Protein AF-F5X3Z0-F1 (afdb_monomer_lite)

Foldseek 3Di:
DPDQLLVLLVVCVVVPDDLCNLCVQLVHDSVVSVCSNVVVDPDDPSSSVSSVVVSVVVVVVVVVVLVVVVPPDPDDDPNPDPLCVVCVVVVHDSVVSVVVVVVVVVD

Radius of gyration: 17.45 Å; chains: 1; bounding box: 39×36×42 Å

InterPro domains:
  IPR001387 Cro/C1-type, helix-turn-helix domain [PF01381] (14-55)
  IPR001387 Cro/C1-type, helix-turn-helix domain [cd00093] (14-55)
  IPR009057 Homedomain-like superfamily [SSF46689] (13-65)
  IPR010982 Lambda repressor-like, DNA-binding domain superfamily [G3DSA:1.10.260.40] (13-72)

pLDDT: mean 71.81, std 17.53, range [37.84, 92.25]

Secondary structure (DSSP, 8-state):
----HHHHHHHHHHTT--HHHHHHHHT--HHHHHHHHHTSS---HHHHHHHHHHHHHHHHHHHHHHHHTTSS-TT-------HHHHHHHTTS-HHHHHHHHHHHTT-

Structure (mmCIF, N/CA/C/O backbone):
data_AF-F5X3Z0-F1
#
_entry.id   AF-F5X3Z0-F1
#
loop_
_atom_site.group_PDB
_atom_site.id
_atom_site.type_symbol
_atom_site.label_atom_id
_atom_site.label_alt_id
_atom_site.label_comp_id
_atom_site.label_asym_id
_atom_site.label_entity_id
_atom_site.label_seq_id
_atom_site.pdbx_PDB_ins_code
_atom_site.Cartn_x
_atom_site.Cartn_y
_atom_site.Cartn_z
_atom_site.occupancy
_atom_site.B_iso_or_equiv
_atom_site.auth_seq_id
_atom_site.auth_comp_id
_atom_site.auth_asym_id
_atom_site.auth_atom_id
_atom_site.pdbx_PDB_model_num
ATOM 1 N N . MET A 1 1 ? 14.911 -7.601 6.672 1.00 39.78 1 MET A N 1
ATOM 2 C CA . MET A 1 1 ? 13.586 -8.206 6.385 1.00 39.78 1 MET A CA 1
ATOM 3 C C . MET A 1 1 ? 13.166 -7.895 4.949 1.00 39.78 1 MET A C 1
ATOM 5 O O . MET A 1 1 ? 13.032 -6.725 4.617 1.00 39.78 1 MET A O 1
ATOM 9 N N . ARG A 1 2 ? 12.954 -8.898 4.081 1.00 46.69 2 ARG A N 1
ATOM 10 C CA . ARG A 1 2 ? 12.304 -8.682 2.770 1.00 46.69 2 ARG A CA 1
ATOM 11 C C . ARG A 1 2 ? 10.798 -8.500 3.005 1.00 46.69 2 ARG A C 1
ATOM 13 O O . ARG A 1 2 ? 10.112 -9.473 3.297 1.00 46.69 2 ARG A O 1
ATOM 20 N N . ARG A 1 3 ? 10.286 -7.266 2.928 1.00 61.00 3 ARG A N 1
ATOM 21 C CA . ARG A 1 3 ? 8.837 -7.000 3.007 1.00 61.00 3 ARG A CA 1
ATOM 22 C C . ARG A 1 3 ? 8.154 -7.536 1.742 1.00 61.00 3 ARG A C 1
ATOM 24 O O . ARG A 1 3 ? 8.666 -7.364 0.637 1.00 61.00 3 ARG A O 1
ATOM 31 N N . ASN A 1 4 ? 7.032 -8.234 1.905 1.00 81.00 4 ASN A N 1
ATOM 32 C CA . ASN A 1 4 ? 6.284 -8.810 0.787 1.00 81.00 4 ASN A CA 1
ATOM 33 C C . ASN A 1 4 ? 5.448 -7.706 0.111 1.00 81.00 4 ASN A C 1
ATOM 35 O O . ASN A 1 4 ? 4.624 -7.081 0.773 1.00 81.00 4 ASN A O 1
ATOM 39 N N . HIS A 1 5 ? 5.673 -7.450 -1.180 1.00 81.88 5 HIS A N 1
ATOM 40 C CA . HIS A 1 5 ? 5.054 -6.347 -1.931 1.00 81.88 5 HIS A CA 1
ATOM 41 C C . HIS A 1 5 ? 3.523 -6.419 -1.923 1.00 81.88 5 HIS A C 1
ATOM 43 O O . HIS A 1 5 ? 2.868 -5.396 -1.753 1.00 81.88 5 HIS A O 1
ATOM 49 N N . SER A 1 6 ? 2.947 -7.620 -2.013 1.00 83.44 6 SER A N 1
ATOM 50 C CA . SER A 1 6 ? 1.495 -7.807 -1.935 1.00 83.44 6 SER A CA 1
ATOM 51 C C . SER A 1 6 ? 0.935 -7.411 -0.567 1.00 83.44 6 SER A C 1
ATOM 53 O O . SER A 1 6 ? -0.148 -6.836 -0.489 1.00 83.44 6 SER A O 1
ATOM 55 N N . LYS A 1 7 ? 1.695 -7.645 0.512 1.00 85.44 7 LYS A N 1
ATOM 56 C CA . LYS A 1 7 ? 1.325 -7.236 1.872 1.00 85.44 7 LYS A CA 1
ATOM 57 C C . LYS A 1 7 ? 1.375 -5.716 2.039 1.00 85.44 7 LYS A C 1
ATOM 59 O O . LYS A 1 7 ? 0.476 -5.177 2.668 1.00 85.44 7 LYS A O 1
ATOM 64 N N . LEU A 1 8 ? 2.372 -5.042 1.459 1.00 86.56 8 LEU A N 1
ATOM 65 C CA . LEU A 1 8 ? 2.463 -3.573 1.479 1.00 86.56 8 LEU A CA 1
ATOM 66 C C . LEU A 1 8 ? 1.284 -2.931 0.746 1.00 86.56 8 LEU A C 1
ATOM 68 O O . LEU A 1 8 ? 0.634 -2.042 1.282 1.00 86.56 8 LEU A O 1
ATOM 72 N N . LEU A 1 9 ? 0.968 -3.437 -0.449 1.00 87.25 9 LEU A N 1
ATOM 73 C CA . LEU A 1 9 ? -0.182 -2.975 -1.227 1.00 87.25 9 LEU A CA 1
ATOM 74 C C . LEU A 1 9 ? -1.499 -3.221 -0.486 1.00 87.25 9 LEU A C 1
ATOM 76 O O . LEU A 1 9 ? -2.369 -2.358 -0.471 1.00 87.25 9 LEU A O 1
ATOM 80 N N . LEU A 1 10 ? -1.644 -4.385 0.155 1.00 86.19 10 LEU A N 1
ATOM 81 C CA . LEU A 1 10 ? -2.826 -4.689 0.954 1.00 86.19 10 LEU A CA 1
ATOM 82 C C . LEU A 1 10 ? -2.978 -3.727 2.137 1.00 86.19 10 LEU A C 1
ATOM 84 O O . LEU A 1 10 ? -4.089 -3.277 2.396 1.00 86.19 10 LEU A O 1
ATOM 88 N N . ASP A 1 11 ? -1.889 -3.422 2.838 1.00 86.44 11 ASP A N 1
ATOM 89 C CA . ASP A 1 11 ? -1.906 -2.519 3.988 1.00 86.44 11 ASP A CA 1
ATOM 90 C C . ASP A 1 11 ? -2.286 -1.089 3.575 1.00 86.44 11 ASP A C 1
ATOM 92 O O . ASP A 1 11 ? -3.240 -0.542 4.117 1.00 86.44 11 ASP A O 1
ATOM 96 N N . LEU A 1 12 ? -1.674 -0.549 2.511 1.00 83.75 12 LEU A N 1
ATOM 97 C CA . LEU A 1 12 ? -2.051 0.753 1.936 1.00 83.75 12 LEU A CA 1
ATOM 98 C C . LEU A 1 12 ? -3.541 0.811 1.570 1.00 83.75 12 LEU A C 1
ATOM 100 O O . LEU A 1 12 ? -4.234 1.762 1.922 1.00 83.75 12 LEU A O 1
ATOM 104 N N . THR A 1 13 ? -4.067 -0.239 0.925 1.00 82.25 13 THR A N 1
ATOM 105 C CA . THR A 1 13 ? -5.497 -0.278 0.572 1.00 82.25 13 THR A CA 1
ATOM 106 C C . THR A 1 13 ? -6.429 -0.385 1.775 1.00 82.25 13 THR A C 1
ATOM 108 O O . THR A 1 13 ? -7.566 0.073 1.705 1.00 82.25 13 THR A O 1
ATOM 111 N N . ARG A 1 14 ? -5.974 -0.976 2.885 1.00 82.00 14 ARG A N 1
ATOM 112 C CA . ARG A 1 14 ? -6.749 -1.040 4.133 1.00 82.00 14 ARG A CA 1
ATOM 113 C C . ARG A 1 14 ? -6.803 0.305 4.849 1.00 82.00 14 ARG A C 1
ATOM 115 O O . ARG A 1 14 ? -7.799 0.567 5.508 1.00 82.00 14 ARG A O 1
ATOM 122 N N . ASN A 1 15 ? -5.798 1.155 4.654 1.00 78.19 15 ASN A N 1
ATOM 123 C CA . ASN A 1 15 ? -5.760 2.520 5.182 1.00 78.19 15 ASN A CA 1
ATOM 124 C C . ASN A 1 15 ? -6.444 3.542 4.252 1.00 78.19 15 ASN A C 1
ATOM 126 O O . ASN A 1 15 ? -6.214 4.740 4.359 1.00 78.19 15 ASN A O 1
ATOM 130 N N . GLY A 1 16 ? -7.288 3.077 3.323 1.00 78.69 16 GLY A N 1
ATOM 131 C CA . GLY A 1 16 ? -8.132 3.941 2.494 1.00 78.69 16 GLY A CA 1
ATOM 132 C C . GLY A 1 16 ? -7.514 4.392 1.171 1.00 78.69 16 GLY A C 1
ATOM 133 O O . GLY A 1 16 ? -8.180 5.083 0.405 1.00 78.69 16 GLY A O 1
ATOM 134 N N . MET A 1 17 ? -6.286 3.977 0.846 1.00 81.62 17 MET A N 1
ATOM 135 C CA . MET A 1 17 ? -5.669 4.337 -0.429 1.00 81.62 17 MET A CA 1
ATOM 136 C C . MET A 1 17 ? -6.156 3.450 -1.578 1.00 81.62 17 MET A C 1
ATOM 138 O O . MET A 1 17 ? -6.117 2.220 -1.512 1.00 81.62 17 MET A O 1
ATOM 142 N N . SER A 1 18 ? -6.568 4.057 -2.688 1.00 86.19 18 SER A N 1
ATOM 143 C CA . SER A 1 18 ? -6.943 3.294 -3.877 1.00 86.19 18 SER A CA 1
ATOM 144 C C . SER A 1 18 ? -5.711 2.756 -4.613 1.00 86.19 18 SER A C 1
ATOM 146 O O . SER A 1 18 ? -4.642 3.363 -4.636 1.00 86.19 18 SER A O 1
ATOM 148 N N . MET A 1 19 ? -5.871 1.625 -5.303 1.00 82.62 19 MET A N 1
ATOM 149 C CA . MET A 1 19 ? -4.807 1.074 -6.154 1.00 82.62 19 MET A CA 1
ATOM 150 C C . MET A 1 19 ? -4.400 2.030 -7.290 1.00 82.62 19 MET A C 1
ATOM 152 O O . MET A 1 19 ? -3.260 1.962 -7.738 1.00 82.62 19 MET A O 1
ATOM 156 N N . TYR A 1 20 ? -5.300 2.918 -7.732 1.00 85.94 20 TYR A N 1
ATOM 157 C CA . TYR A 1 20 ? -4.998 3.957 -8.722 1.00 85.94 20 TYR A CA 1
ATOM 158 C C . TYR A 1 20 ? -4.042 5.011 -8.160 1.00 85.94 20 TYR A C 1
ATOM 160 O O . TYR A 1 20 ? -3.024 5.279 -8.787 1.00 85.94 20 TYR A O 1
ATOM 168 N N . GLN A 1 21 ? -4.308 5.518 -6.954 1.00 85.25 21 GLN A N 1
ATOM 169 C CA . GLN A 1 21 ? -3.426 6.479 -6.278 1.00 85.25 21 GLN A CA 1
ATOM 170 C C . GLN A 1 21 ? -2.037 5.887 -6.022 1.00 85.25 21 GLN A C 1
ATOM 172 O O . GLN A 1 21 ? -1.029 6.537 -6.275 1.00 85.25 21 GLN A O 1
ATOM 177 N N . ILE A 1 22 ? -1.968 4.620 -5.590 1.00 86.75 22 ILE A N 1
ATOM 178 C CA . ILE A 1 22 ? -0.681 3.928 -5.417 1.00 86.75 22 ILE A CA 1
ATOM 179 C C . ILE A 1 22 ? 0.075 3.867 -6.751 1.00 86.75 22 ILE A C 1
ATOM 181 O O . ILE A 1 22 ? 1.280 4.106 -6.787 1.00 86.75 22 ILE A O 1
ATOM 185 N N . ALA A 1 23 ? -0.621 3.522 -7.838 1.00 89.88 23 ALA A N 1
ATOM 186 C CA . ALA A 1 23 ? -0.031 3.379 -9.164 1.00 89.88 23 ALA A CA 1
ATOM 187 C C . ALA A 1 23 ? 0.512 4.714 -9.695 1.00 89.88 23 ALA A C 1
ATOM 189 O O . ALA A 1 23 ? 1.654 4.766 -10.150 1.00 89.88 23 ALA A O 1
ATOM 190 N N . GLU A 1 24 ? -0.277 5.782 -9.572 1.00 88.81 24 GLU A N 1
ATOM 191 C CA . GLU A 1 24 ? 0.096 7.149 -9.935 1.00 88.81 24 GLU A CA 1
ATOM 192 C C . GLU A 1 24 ? 1.342 7.603 -9.168 1.00 88.81 24 GLU A C 1
ATOM 194 O O . GLU A 1 24 ? 2.335 7.994 -9.781 1.00 88.81 24 GLU A O 1
ATOM 199 N N . GLN A 1 25 ? 1.348 7.421 -7.846 1.00 88.19 25 GLN A N 1
ATOM 200 C CA . GLN A 1 25 ? 2.436 7.881 -6.989 1.00 88.19 25 GLN A CA 1
ATOM 201 C C . GLN A 1 25 ? 3.773 7.186 -7.271 1.00 88.19 25 GLN A C 1
ATOM 203 O O . GLN A 1 25 ? 4.834 7.806 -7.222 1.00 88.19 25 GLN A O 1
ATOM 208 N N . ILE A 1 26 ? 3.753 5.888 -7.591 1.00 88.69 26 ILE A N 1
ATOM 209 C CA . ILE A 1 26 ? 4.983 5.159 -7.940 1.00 88.69 26 ILE A CA 1
ATOM 210 C C . ILE A 1 26 ? 5.294 5.193 -9.450 1.00 88.69 26 ILE A C 1
ATOM 212 O O . ILE A 1 26 ? 6.331 4.672 -9.883 1.00 88.69 26 ILE A O 1
ATOM 216 N N . GLY A 1 27 ? 4.426 5.810 -10.256 1.00 91.38 27 GLY A N 1
ATOM 217 C CA . GLY A 1 27 ? 4.581 5.960 -11.702 1.00 91.38 27 GLY A CA 1
ATOM 218 C C . GLY A 1 27 ? 4.489 4.639 -12.466 1.00 91.38 27 GLY A C 1
ATOM 219 O O . GLY A 1 27 ? 5.347 4.347 -13.301 1.00 91.38 27 GLY A O 1
ATOM 220 N N . VAL A 1 28 ? 3.491 3.809 -12.156 1.00 90.75 28 VAL A N 1
ATOM 221 C CA . VAL A 1 28 ? 3.176 2.579 -12.900 1.00 90.75 28 VAL A CA 1
ATOM 222 C C . VAL A 1 28 ? 1.707 2.554 -13.307 1.00 90.75 28 VAL A C 1
ATOM 224 O O . VAL A 1 28 ? 0.880 3.273 -12.762 1.00 90.75 28 VAL A O 1
ATOM 227 N N . HIS A 1 29 ? 1.355 1.688 -14.254 1.00 92.25 29 HIS A N 1
ATOM 228 C CA . HIS A 1 29 ? -0.042 1.497 -14.630 1.00 92.25 29 HIS A CA 1
ATOM 229 C C . HIS A 1 29 ? -0.825 0.738 -13.541 1.00 92.25 29 HIS A C 1
ATOM 231 O O . HIS A 1 29 ? -0.285 -0.160 -12.891 1.00 92.25 29 HIS A O 1
ATOM 237 N N . PHE A 1 30 ? -2.117 1.038 -13.375 1.00 88.44 30 PHE A N 1
ATOM 238 C CA . PHE A 1 30 ? -2.994 0.389 -12.387 1.00 88.44 30 PHE A CA 1
ATOM 239 C C . PHE A 1 30 ? -2.974 -1.145 -12.474 1.00 88.44 30 PHE A C 1
ATOM 241 O O . PHE A 1 30 ? -2.920 -1.834 -11.453 1.00 88.44 30 PHE A O 1
ATOM 248 N N . THR A 1 31 ? -2.970 -1.692 -13.693 1.00 90.25 31 THR A N 1
ATOM 249 C CA . THR A 1 31 ? -2.936 -3.149 -13.912 1.00 90.25 31 THR A CA 1
ATOM 250 C C . THR A 1 31 ? -1.686 -3.785 -13.306 1.00 90.25 31 THR A C 1
ATOM 252 O O . THR A 1 31 ? -1.759 -4.876 -12.754 1.00 90.25 31 THR A O 1
ATOM 255 N N . THR A 1 32 ? -0.556 -3.078 -13.307 1.00 89.94 32 THR A N 1
ATOM 256 C CA . THR A 1 32 ? 0.686 -3.535 -12.681 1.00 89.94 32 THR A CA 1
ATOM 257 C C . THR A 1 32 ? 0.520 -3.715 -11.169 1.00 89.94 32 THR A C 1
ATOM 259 O O . THR A 1 32 ? 0.931 -4.736 -10.618 1.00 89.94 32 THR A O 1
ATOM 262 N N . ILE A 1 33 ? -0.139 -2.766 -10.493 1.00 89.88 33 ILE A N 1
ATOM 263 C CA . ILE A 1 33 ? -0.459 -2.867 -9.059 1.00 89.88 33 ILE A CA 1
ATOM 264 C C . ILE A 1 33 ? -1.429 -4.019 -8.787 1.00 89.88 33 ILE A C 1
ATOM 266 O O . ILE A 1 33 ? -1.236 -4.780 -7.834 1.00 89.88 33 IL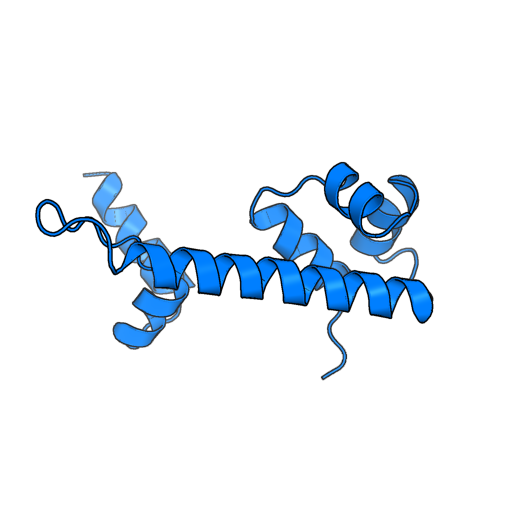E A O 1
ATOM 270 N N . TYR A 1 34 ? -2.453 -4.164 -9.629 1.00 87.81 34 TYR A N 1
ATOM 271 C CA . TYR A 1 34 ? -3.446 -5.230 -9.521 1.00 87.81 34 TYR A CA 1
ATOM 272 C C . TYR A 1 34 ? -2.795 -6.624 -9.567 1.00 87.81 34 TYR A C 1
ATOM 274 O O . TYR A 1 34 ? -3.022 -7.453 -8.680 1.00 87.81 34 TYR A O 1
ATOM 282 N N . GLU A 1 35 ? -1.913 -6.854 -10.540 1.00 88.12 35 GLU A N 1
ATOM 283 C CA . GLU A 1 35 ? -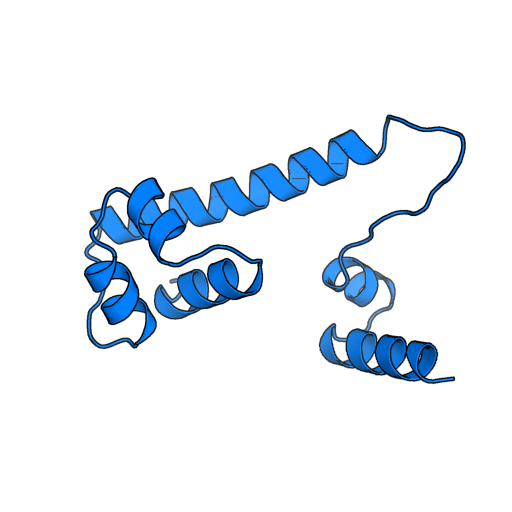1.193 -8.119 -10.718 1.00 88.12 35 GLU A CA 1
ATOM 284 C C . GLU A 1 35 ? -0.225 -8.423 -9.562 1.00 88.12 35 GLU A C 1
ATOM 286 O O . GLU A 1 35 ? -0.141 -9.563 -9.089 1.00 88.12 35 GLU A O 1
ATOM 291 N N . TRP A 1 36 ? 0.476 -7.404 -9.052 1.00 90.44 36 TRP A N 1
ATOM 292 C CA . TRP A 1 36 ? 1.365 -7.545 -7.892 1.00 90.44 36 TRP A CA 1
ATOM 293 C C . TRP A 1 36 ? 0.611 -7.865 -6.606 1.00 90.44 36 TRP A C 1
ATOM 295 O O . TRP A 1 36 ? 1.068 -8.679 -5.803 1.00 90.44 36 TRP A O 1
ATOM 305 N N . ARG A 1 37 ? -0.562 -7.260 -6.397 1.00 85.38 37 ARG A N 1
ATOM 306 C CA . ARG A 1 37 ? -1.391 -7.524 -5.215 1.00 85.38 37 ARG A CA 1
ATOM 307 C C . ARG A 1 37 ? -1.886 -8.969 -5.186 1.00 85.38 37 ARG A C 1
ATOM 309 O O . ARG A 1 37 ? -1.908 -9.577 -4.118 1.00 85.38 37 ARG A O 1
ATOM 316 N N . ARG A 1 38 ? -2.251 -9.521 -6.346 1.00 83.81 38 ARG A N 1
ATOM 317 C CA . ARG A 1 38 ? -2.681 -10.922 -6.493 1.00 83.81 38 ARG A CA 1
ATOM 318 C C . ARG A 1 38 ? -1.525 -11.925 -6.456 1.00 83.81 38 ARG A C 1
ATOM 320 O O . ARG A 1 38 ? -1.768 -13.118 -6.319 1.00 83.81 38 ARG A O 1
ATOM 327 N N . GLY A 1 39 ? -0.283 -11.450 -6.554 1.00 83.94 39 GLY A N 1
ATOM 328 C CA . GLY A 1 39 ? 0.916 -12.287 -6.541 1.00 83.94 39 GLY A CA 1
ATOM 329 C C . GLY A 1 39 ? 1.205 -12.992 -7.869 1.00 83.94 39 GLY A C 1
ATOM 330 O O . GLY A 1 39 ? 2.077 -13.856 -7.906 1.00 83.94 39 GLY A O 1
ATOM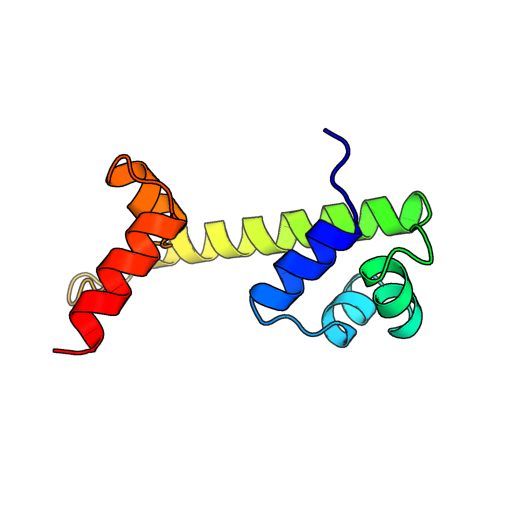 331 N N . HIS A 1 40 ? 0.509 -12.624 -8.948 1.00 84.75 40 HIS A N 1
ATOM 332 C CA . HIS A 1 40 ? 0.759 -13.151 -10.293 1.00 84.75 40 HIS A CA 1
ATOM 333 C C . HIS A 1 40 ? 2.097 -12.659 -10.852 1.00 84.75 40 HIS A C 1
ATOM 335 O O . HIS A 1 40 ? 2.799 -13.399 -11.535 1.00 84.75 40 HIS A O 1
ATOM 341 N N . HIS A 1 41 ? 2.477 -11.430 -10.502 1.00 86.44 41 HIS A N 1
ATOM 342 C CA . HIS A 1 41 ? 3.719 -10.805 -10.934 1.00 86.44 41 HIS A CA 1
ATOM 343 C C . HIS A 1 41 ? 4.475 -10.222 -9.742 1.00 86.44 41 HIS A C 1
ATOM 345 O O . HIS A 1 41 ? 3.881 -9.845 -8.733 1.00 86.44 41 HIS A O 1
ATOM 351 N N . LYS A 1 42 ? 5.801 -10.121 -9.866 1.00 86.69 42 LYS A N 1
ATOM 352 C CA . LYS A 1 42 ? 6.659 -9.482 -8.863 1.00 86.69 42 LYS A CA 1
ATOM 353 C C . LYS A 1 42 ? 7.171 -8.146 -9.402 1.00 86.69 42 LYS A C 1
ATOM 355 O O . LYS A 1 42 ? 7.549 -8.086 -10.573 1.00 86.69 42 LYS A O 1
ATOM 360 N N . PRO A 1 43 ? 7.243 -7.091 -8.573 1.00 88.69 43 PRO A N 1
ATOM 361 C CA . PRO A 1 43 ? 7.903 -5.861 -8.973 1.00 88.69 43 PRO A CA 1
ATOM 362 C C . PRO A 1 43 ? 9.387 -6.119 -9.233 1.00 88.69 43 PRO A C 1
ATOM 364 O O . PRO A 1 43 ? 10.045 -6.857 -8.489 1.00 88.69 43 PRO A O 1
ATOM 367 N N . ASN A 1 44 ? 9.916 -5.475 -10.272 1.00 89.62 44 ASN A N 1
ATOM 368 C CA . ASN A 1 44 ? 11.356 -5.395 -10.484 1.00 89.62 44 ASN A CA 1
ATOM 369 C C . ASN A 1 44 ? 12.018 -4.577 -9.357 1.00 89.62 44 ASN A C 1
ATOM 371 O O . ASN A 1 44 ? 11.350 -3.995 -8.497 1.00 89.62 44 ASN A O 1
ATOM 375 N N . GLU A 1 45 ? 13.346 -4.543 -9.339 1.00 88.50 45 GLU A N 1
ATOM 376 C CA . GLU A 1 45 ? 14.094 -3.880 -8.272 1.00 88.50 45 GLU A CA 1
ATOM 377 C C . GLU A 1 45 ? 13.768 -2.388 -8.133 1.00 88.50 45 GLU A C 1
ATOM 379 O O . GLU A 1 45 ? 13.518 -1.925 -7.019 1.00 88.50 45 GLU A O 1
ATOM 384 N N . GLN A 1 46 ? 13.680 -1.667 -9.251 1.00 89.50 46 GLN A N 1
ATOM 385 C CA . GLN A 1 46 ? 13.366 -0.241 -9.265 1.00 89.50 46 GLN A CA 1
ATOM 386 C C . GLN A 1 46 ? 11.972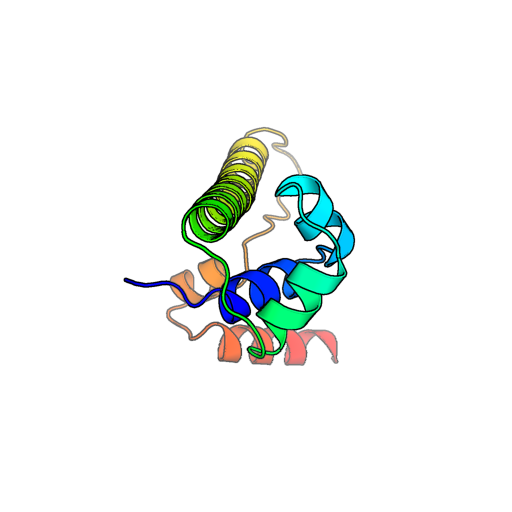 0.036 -8.687 1.00 89.50 46 GLN A C 1
ATOM 388 O O . GLN A 1 46 ? 11.815 0.871 -7.799 1.00 89.50 46 GLN A O 1
ATOM 393 N N . ASN A 1 47 ? 10.955 -0.700 -9.132 1.00 90.12 47 ASN A N 1
ATOM 394 C CA . ASN A 1 47 ? 9.586 -0.517 -8.657 1.00 90.12 47 ASN A CA 1
ATOM 395 C C . ASN A 1 47 ? 9.410 -0.974 -7.210 1.00 90.12 47 ASN A C 1
ATOM 397 O O . ASN A 1 47 ? 8.643 -0.377 -6.459 1.00 90.12 47 ASN A O 1
ATOM 401 N N . ARG A 1 48 ? 10.155 -1.998 -6.783 1.00 88.06 48 ARG A N 1
ATOM 402 C CA . ARG A 1 48 ? 10.210 -2.405 -5.378 1.00 88.06 48 ARG A CA 1
ATOM 403 C C . ARG A 1 48 ? 10.800 -1.297 -4.507 1.00 88.06 48 ARG A C 1
ATOM 405 O O . ARG A 1 48 ? 10.288 -1.064 -3.416 1.00 88.06 48 ARG A O 1
ATOM 412 N N . ALA A 1 49 ? 11.856 -0.626 -4.968 1.00 86.62 49 ALA A N 1
ATOM 413 C CA . ALA A 1 49 ? 12.440 0.508 -4.259 1.00 86.62 49 ALA A CA 1
ATOM 414 C C . ALA A 1 49 ? 11.446 1.674 -4.159 1.00 86.62 49 ALA A C 1
ATOM 416 O O . ALA A 1 49 ? 11.234 2.177 -3.060 1.00 86.62 49 ALA A O 1
ATOM 417 N N . LYS A 1 50 ? 10.768 2.027 -5.261 1.00 90.19 50 LYS A N 1
ATOM 418 C CA . LYS A 1 50 ? 9.714 3.055 -5.268 1.00 90.19 50 LYS A CA 1
ATOM 419 C C . LYS A 1 50 ? 8.569 2.728 -4.309 1.00 90.19 50 LYS A C 1
ATOM 421 O O . LYS A 1 50 ? 8.205 3.571 -3.503 1.00 90.19 50 LYS A O 1
ATOM 426 N N . LEU A 1 51 ? 8.053 1.497 -4.340 1.00 87.75 51 LEU A N 1
ATOM 427 C CA . LEU A 1 51 ? 6.979 1.057 -3.445 1.00 87.75 51 LEU A CA 1
ATOM 428 C C . LEU A 1 51 ? 7.402 1.099 -1.971 1.00 87.75 51 LEU A C 1
ATOM 430 O O . LEU A 1 51 ? 6.631 1.535 -1.127 1.00 87.75 51 LEU A O 1
ATOM 434 N N . ASN A 1 52 ? 8.621 0.656 -1.652 1.00 86.69 52 ASN A N 1
ATOM 435 C CA . ASN A 1 52 ? 9.135 0.715 -0.282 1.00 86.69 52 ASN A CA 1
ATOM 436 C C . ASN A 1 52 ? 9.353 2.155 0.191 1.00 86.69 52 ASN A C 1
ATOM 438 O O . ASN A 1 52 ? 9.081 2.440 1.352 1.00 86.69 52 ASN A O 1
ATOM 442 N N . LYS A 1 53 ? 9.864 3.024 -0.689 1.00 87.00 53 LYS A N 1
ATOM 443 C 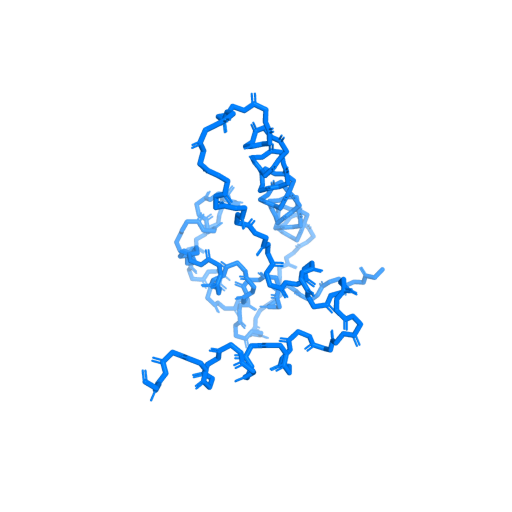CA . LYS A 1 53 ? 10.055 4.448 -0.412 1.00 87.00 53 LYS A CA 1
ATOM 444 C C . LYS A 1 53 ? 8.709 5.106 -0.125 1.00 87.00 53 LYS A C 1
ATOM 446 O O . LYS A 1 53 ? 8.531 5.625 0.964 1.00 87.00 53 LYS A O 1
ATOM 451 N N . PHE A 1 54 ? 7.749 4.946 -1.032 1.00 87.19 54 PHE A N 1
ATOM 452 C CA . PHE A 1 54 ? 6.407 5.488 -0.867 1.00 87.19 54 PHE A CA 1
ATOM 453 C C . PHE A 1 54 ? 5.719 4.981 0.404 1.00 87.19 54 PHE A C 1
ATOM 455 O O . PHE A 1 54 ? 5.155 5.758 1.159 1.00 87.19 54 PHE A O 1
ATOM 462 N N . TYR A 1 55 ? 5.792 3.676 0.674 1.00 85.69 55 TYR A N 1
ATOM 463 C CA . TYR A 1 55 ? 5.225 3.112 1.896 1.00 85.69 55 TYR A CA 1
ATOM 464 C C . TYR A 1 55 ? 5.860 3.723 3.150 1.00 85.69 55 TYR A C 1
ATOM 466 O O . TYR A 1 55 ? 5.167 3.955 4.129 1.00 85.69 55 TYR A O 1
ATOM 474 N N . LYS A 1 56 ? 7.176 3.959 3.137 1.00 83.00 56 LYS A N 1
ATOM 475 C CA . LYS A 1 56 ? 7.885 4.583 4.254 1.00 83.00 56 LYS A CA 1
ATOM 476 C C . LYS A 1 56 ? 7.424 6.034 4.447 1.00 83.00 56 LYS A C 1
ATOM 478 O O . LYS A 1 56 ? 7.021 6.366 5.551 1.00 83.00 56 LYS A O 1
ATOM 483 N N . GLU A 1 57 ? 7.407 6.822 3.375 1.00 82.31 57 GLU A N 1
ATOM 484 C CA . GLU A 1 57 ? 6.947 8.220 3.379 1.00 82.31 57 GLU A CA 1
ATOM 485 C C . GLU A 1 57 ? 5.502 8.334 3.870 1.00 82.31 57 GLU A C 1
ATOM 487 O O . GLU A 1 57 ? 5.230 9.111 4.771 1.00 82.31 57 GLU A O 1
ATOM 492 N N . TYR A 1 58 ? 4.600 7.476 3.380 1.00 80.88 58 TYR A N 1
ATOM 493 C CA . TYR A 1 58 ? 3.203 7.456 3.816 1.00 80.88 58 TYR A CA 1
ATOM 494 C C . TYR A 1 58 ? 3.065 7.299 5.335 1.00 80.88 58 TYR A C 1
ATOM 496 O O . TYR A 1 58 ? 2.232 7.957 5.938 1.00 80.88 58 TYR A O 1
ATOM 504 N N . TRP A 1 59 ? 3.870 6.446 5.973 1.00 72.94 59 TRP A N 1
ATOM 505 C CA . TRP A 1 59 ? 3.803 6.257 7.425 1.00 72.94 59 TRP A CA 1
ATOM 506 C C . TRP A 1 59 ? 4.574 7.320 8.216 1.00 72.94 59 TRP A C 1
ATOM 508 O O . TRP A 1 59 ? 4.111 7.695 9.287 1.00 72.94 59 TRP A O 1
ATOM 518 N N . GLU A 1 60 ? 5.692 7.832 7.694 1.00 71.81 60 GLU A N 1
ATOM 519 C CA . GLU A 1 60 ? 6.419 8.956 8.305 1.00 71.81 60 GLU A CA 1
ATOM 520 C C . GLU A 1 60 ? 5.557 10.231 8.304 1.00 71.81 60 GLU A C 1
ATOM 522 O O . GLU A 1 60 ? 5.452 10.899 9.327 1.00 71.81 60 GLU A O 1
ATOM 527 N N . GLU A 1 61 ? 4.830 10.508 7.217 1.00 61.50 61 GLU A N 1
ATOM 528 C CA . GLU A 1 61 ? 3.864 11.612 7.138 1.00 61.50 61 GLU A CA 1
ATOM 529 C C . GLU A 1 61 ? 2.716 11.442 8.151 1.00 61.50 61 GLU A C 1
ATOM 531 O O . GLU A 1 61 ? 2.306 12.410 8.790 1.00 61.50 61 GLU A O 1
ATOM 536 N N . GLN A 1 62 ? 2.212 10.217 8.359 1.00 59.28 62 GLN A N 1
ATOM 537 C CA . GLN A 1 62 ? 1.199 9.956 9.395 1.00 59.28 62 GLN A CA 1
ATOM 538 C C . GLN A 1 62 ? 1.751 10.132 10.823 1.00 59.28 62 GLN A C 1
ATOM 540 O O . GLN A 1 62 ? 1.027 10.606 11.699 1.00 59.28 62 GLN A O 1
ATOM 545 N N . GLU A 1 63 ? 3.016 9.785 11.080 1.00 54.47 63 GLU A N 1
ATOM 546 C CA . GLU A 1 63 ? 3.678 10.020 12.373 1.00 54.47 63 GLU A CA 1
ATOM 547 C C . GLU A 1 63 ? 3.945 11.516 12.626 1.00 54.47 63 GLU A C 1
ATOM 549 O O . GLU A 1 63 ? 3.698 12.005 13.732 1.00 54.47 63 GLU A O 1
ATOM 554 N N . GLU A 1 64 ? 4.369 12.276 11.613 1.00 47.88 64 GLU A N 1
ATOM 555 C CA . GLU A 1 64 ? 4.569 13.729 11.712 1.00 47.88 64 GLU A CA 1
ATOM 556 C C . GLU A 1 64 ? 3.244 14.481 11.932 1.00 47.88 64 GLU A C 1
ATOM 558 O O . GLU A 1 64 ? 3.170 15.360 12.797 1.00 47.88 64 GLU A O 1
ATOM 563 N N . MET A 1 65 ? 2.168 14.085 11.239 1.00 44.59 65 MET A N 1
ATOM 564 C CA . MET A 1 65 ? 0.820 14.631 11.453 1.00 44.59 65 MET A CA 1
ATOM 565 C C . MET A 1 65 ? 0.282 14.313 12.859 1.00 44.59 65 MET A C 1
ATOM 567 O O . MET A 1 65 ? -0.304 15.185 13.503 1.00 44.59 65 MET A O 1
ATOM 571 N N . ASN A 1 66 ? 0.539 13.109 13.383 1.00 45.91 66 ASN A N 1
ATOM 572 C CA . ASN A 1 66 ? 0.158 12.729 14.751 1.00 45.91 66 ASN A CA 1
ATOM 573 C C . ASN A 1 66 ? 1.000 13.419 15.840 1.00 45.91 66 ASN A C 1
ATOM 575 O O . ASN A 1 66 ? 0.561 13.504 16.989 1.00 45.91 66 ASN A O 1
ATOM 579 N N . THR A 1 67 ? 2.187 13.928 15.498 1.00 42.00 67 THR A N 1
ATOM 580 C CA . THR A 1 67 ? 3.064 14.657 16.428 1.00 42.00 67 THR A CA 1
ATOM 581 C C . THR A 1 67 ? 2.720 16.150 16.476 1.00 42.00 67 THR A C 1
ATOM 583 O O . THR A 1 67 ? 2.723 16.746 17.551 1.00 42.00 67 THR A O 1
ATOM 586 N N . GLN A 1 68 ? 2.342 16.765 15.348 1.00 38.03 68 GLN A N 1
ATOM 587 C CA . GLN A 1 68 ? 1.885 18.165 15.317 1.00 38.03 68 GLN A CA 1
ATOM 588 C C . GLN A 1 68 ? 0.462 18.354 15.872 1.00 38.03 68 GLN A C 1
ATOM 590 O O . GLN A 1 68 ? 0.148 19.415 16.411 1.00 38.03 68 GLN A O 1
ATOM 595 N N . ALA A 1 69 ? -0.381 17.318 15.828 1.00 40.97 69 ALA A N 1
ATOM 596 C CA . ALA A 1 69 ? -1.699 17.331 16.465 1.00 40.97 69 ALA A CA 1
ATOM 597 C C . ALA A 1 69 ? -1.648 17.374 18.010 1.00 40.97 69 ALA A C 1
ATOM 599 O O . ALA A 1 69 ? -2.677 17.586 18.646 1.00 40.97 69 ALA A O 1
ATOM 600 N N . GLN A 1 70 ? -0.474 17.196 18.633 1.00 43.75 70 GLN A N 1
ATOM 601 C CA . GLN A 1 70 ? -0.314 17.260 20.093 1.00 43.75 70 GLN A CA 1
ATOM 602 C C . GLN A 1 70 ? -0.060 18.679 20.633 1.00 43.75 70 GLN A C 1
ATOM 604 O O . GLN A 1 70 ? -0.163 18.878 21.839 1.00 43.75 70 GLN A O 1
ATOM 609 N N . THR A 1 71 ? 0.245 19.676 19.792 1.00 40.53 71 THR A N 1
ATOM 610 C CA . THR A 1 71 ? 0.604 21.036 20.259 1.00 40.53 71 THR A CA 1
ATOM 611 C C . THR A 1 71 ? -0.379 22.135 19.867 1.00 40.53 71 THR A C 1
ATOM 613 O O . THR A 1 71 ? -0.147 23.302 20.170 1.00 40.53 71 THR A O 1
ATOM 616 N N . THR A 1 72 ? -1.517 21.797 19.263 1.00 37.84 72 THR A N 1
ATOM 617 C CA . THR A 1 72 ? -2.614 22.752 19.068 1.00 37.84 72 THR A CA 1
ATOM 618 C C . THR A 1 72 ? -3.921 22.129 19.520 1.00 37.84 72 THR A C 1
ATOM 620 O O . THR A 1 72 ? -4.551 21.390 18.776 1.00 37.84 72 THR A O 1
ATOM 623 N N . ASN A 1 73 ? -4.284 22.405 20.776 1.00 43.94 73 ASN A N 1
ATOM 624 C CA . ASN A 1 73 ? -5.627 22.771 21.248 1.00 43.94 73 ASN A CA 1
ATOM 625 C C . ASN A 1 73 ? -5.784 22.349 22.713 1.00 43.94 73 ASN A C 1
ATOM 627 O O . ASN A 1 73 ? -6.214 21.244 23.032 1.00 43.94 73 ASN A O 1
ATOM 631 N N . GLU A 1 74 ? -5.458 23.278 23.609 1.00 49.59 74 GLU A N 1
ATOM 632 C CA . GLU A 1 74 ? -5.501 23.131 25.066 1.00 49.59 74 GLU A CA 1
ATOM 633 C C . GLU A 1 74 ? -6.916 22.960 25.660 1.00 49.59 74 GLU A C 1
ATOM 635 O O . GLU A 1 74 ? -7.042 23.012 26.875 1.00 49.59 74 GLU A O 1
ATOM 640 N N . ASN A 1 75 ? -7.986 22.741 24.879 1.00 51.56 75 ASN A N 1
ATOM 641 C CA . ASN A 1 75 ? -9.355 22.826 25.420 1.00 51.56 75 ASN A CA 1
ATOM 642 C C . ASN A 1 75 ? -10.356 21.717 25.058 1.00 51.56 75 ASN A C 1
ATOM 644 O O . ASN A 1 75 ? -11.491 21.821 25.498 1.00 51.56 75 ASN A O 1
ATOM 648 N N . GLU A 1 76 ? -9.993 20.637 24.360 1.00 46.16 76 GLU A N 1
ATOM 649 C CA . GLU A 1 76 ? -10.874 19.453 24.240 1.00 46.16 76 GLU A CA 1
ATOM 650 C C . GLU A 1 76 ? -10.072 18.251 23.707 1.00 46.16 76 GLU A C 1
ATOM 652 O O . GLU A 1 76 ? -9.910 18.044 22.506 1.00 46.16 76 GLU A O 1
ATOM 657 N N . THR A 1 77 ? -9.482 17.468 24.611 1.00 38.28 77 THR A N 1
ATOM 658 C CA . THR A 1 77 ? -8.548 16.385 24.272 1.00 38.28 77 THR A CA 1
ATOM 659 C C . THR A 1 77 ? -9.270 15.087 23.905 1.00 38.28 77 THR A C 1
ATOM 661 O O . THR A 1 77 ? -9.265 14.112 24.655 1.00 38.28 77 THR A O 1
ATOM 664 N N . VAL A 1 78 ? -9.840 15.017 22.700 1.00 40.12 78 VAL A N 1
ATOM 665 C CA . VAL A 1 78 ? -10.096 13.714 22.061 1.00 40.12 78 VAL A CA 1
ATOM 666 C C . VAL A 1 78 ? -8.802 13.272 21.381 1.00 40.12 78 VAL A C 1
ATOM 668 O O . VAL A 1 78 ? -8.566 13.538 20.205 1.00 40.12 78 VAL A O 1
ATOM 671 N N . VAL A 1 79 ? -7.920 12.635 22.154 1.00 41.06 79 VAL A N 1
ATOM 672 C CA . VAL A 1 79 ? -6.664 12.077 21.640 1.00 41.06 79 VAL A CA 1
ATOM 673 C C . VAL A 1 79 ? -7.005 10.926 20.695 1.00 41.06 79 VAL A C 1
ATOM 675 O O . VAL A 1 79 ? -7.436 9.858 21.133 1.00 41.06 79 VAL A O 1
ATOM 678 N N . TYR A 1 80 ? -6.813 11.131 19.391 1.00 40.81 80 TYR A N 1
ATOM 679 C CA . TYR A 1 80 ? -6.875 10.055 18.403 1.00 40.81 80 TYR A CA 1
ATOM 680 C C . TYR A 1 80 ? -5.629 9.172 18.558 1.00 40.81 80 TYR A C 1
ATOM 682 O O . TYR A 1 80 ? -4.631 9.317 17.860 1.00 40.81 80 TYR A O 1
ATOM 690 N N . LEU A 1 81 ? -5.663 8.273 19.540 1.00 52.41 81 LEU A N 1
ATOM 691 C CA . LEU A 1 81 ? -4.646 7.243 19.705 1.00 52.41 81 LEU A CA 1
ATOM 692 C C . LEU A 1 81 ? -4.890 6.150 18.657 1.00 52.41 81 LEU A C 1
ATOM 694 O O . LEU A 1 81 ? -5.972 5.558 18.622 1.00 52.41 81 LEU A O 1
ATOM 698 N N . ASP A 1 82 ? -3.892 5.845 17.818 1.00 56.56 82 ASP A N 1
ATOM 699 C CA . ASP A 1 82 ? -3.965 4.668 16.947 1.00 56.56 82 ASP A CA 1
ATOM 700 C C . ASP A 1 82 ? -4.184 3.425 17.822 1.00 56.56 82 ASP A C 1
ATOM 702 O O . ASP A 1 82 ? -3.420 3.119 18.736 1.00 56.56 82 ASP A O 1
ATOM 706 N N . SER A 1 83 ? -5.233 2.676 17.504 1.00 54.25 83 SER A N 1
ATOM 707 C CA . SER A 1 83 ? -5.572 1.365 18.055 1.00 54.25 83 SER A CA 1
ATOM 708 C C . SER A 1 83 ? -4.411 0.360 18.160 1.00 54.25 83 SER A C 1
ATOM 710 O O . SER A 1 83 ? -4.518 -0.609 18.912 1.00 54.25 83 SER A O 1
ATOM 712 N N . ARG A 1 84 ? -3.310 0.519 17.416 1.00 55.44 84 ARG A N 1
ATOM 713 C CA . ARG A 1 84 ? -2.081 -0.273 17.616 1.00 55.44 84 ARG A CA 1
ATOM 714 C C . ARG A 1 84 ? -1.293 0.182 18.841 1.00 55.44 84 ARG A C 1
ATOM 716 O O . ARG A 1 84 ? -0.921 -0.663 19.649 1.00 55.44 84 ARG A O 1
ATOM 723 N N . LEU A 1 85 ? -1.118 1.489 19.002 1.00 54.09 85 LEU A N 1
ATOM 724 C CA . LEU A 1 85 ? -0.459 2.087 20.160 1.00 54.09 85 LEU A CA 1
ATOM 725 C C . LEU A 1 85 ? -1.277 1.854 21.434 1.00 54.09 85 LEU A C 1
ATOM 727 O O . LEU A 1 85 ? -0.732 1.439 22.449 1.00 54.09 85 LEU A O 1
ATOM 731 N N . VAL A 1 86 ? -2.604 2.014 21.362 1.00 61.78 86 VAL A N 1
ATOM 732 C CA . VAL A 1 86 ? -3.505 1.709 22.491 1.00 61.78 86 VAL A CA 1
ATOM 733 C C . VAL A 1 86 ? -3.380 0.246 22.916 1.00 61.78 86 VAL A C 1
ATOM 735 O O . VAL A 1 86 ? -3.428 -0.065 24.103 1.00 61.78 86 VAL A O 1
ATOM 738 N N . ALA A 1 87 ? -3.214 -0.664 21.955 1.00 66.62 87 ALA A N 1
ATOM 739 C CA . ALA A 1 87 ? -3.077 -2.082 22.254 1.00 66.62 87 ALA A CA 1
ATOM 740 C C . ALA A 1 87 ? -1.751 -2.378 22.961 1.00 66.62 87 ALA A C 1
ATOM 742 O O . ALA A 1 87 ? -1.744 -3.124 23.934 1.00 66.62 87 ALA A O 1
ATOM 743 N N . GLU A 1 88 ? -0.663 -1.748 22.519 1.00 67.19 88 GLU A N 1
ATOM 744 C CA . GLU A 1 88 ? 0.647 -1.838 23.168 1.00 67.19 88 GLU A CA 1
ATOM 745 C C . GLU A 1 88 ? 0.625 -1.253 24.588 1.00 67.19 88 GLU A C 1
ATOM 747 O O . GLU A 1 88 ? 1.061 -1.915 25.525 1.00 67.19 88 GLU A O 1
ATOM 752 N N . MET A 1 89 ? 0.022 -0.074 24.780 1.00 67.75 89 MET A N 1
ATOM 753 C CA . MET A 1 89 ? -0.144 0.548 26.102 1.00 67.75 89 MET A CA 1
ATOM 754 C C . MET A 1 89 ? -0.988 -0.301 27.058 1.00 67.75 89 MET A C 1
ATOM 756 O O . MET A 1 89 ? -0.757 -0.296 28.265 1.00 67.75 89 MET A O 1
ATOM 760 N N . ALA A 1 90 ? -1.979 -1.018 26.529 1.00 76.38 90 ALA A N 1
ATOM 761 C CA . ALA A 1 90 ? -2.845 -1.894 27.307 1.00 76.38 90 ALA A CA 1
ATOM 762 C C . ALA A 1 90 ? -2.257 -3.300 27.527 1.00 76.38 90 ALA A C 1
ATOM 764 O O . ALA A 1 90 ? -2.949 -4.138 28.104 1.00 76.38 90 ALA A O 1
ATOM 765 N N . ASP A 1 91 ? -1.042 -3.577 27.035 1.00 79.75 91 ASP A N 1
ATOM 766 C CA . ASP A 1 91 ? -0.432 -4.914 26.964 1.00 79.75 91 ASP A CA 1
ATOM 767 C C . ASP A 1 91 ? -1.389 -5.973 26.378 1.00 79.75 91 ASP A C 1
ATOM 769 O O . ASP A 1 91 ? -1.550 -7.098 26.858 1.00 79.75 91 ASP A O 1
ATOM 773 N N . LYS A 1 92 ? -2.102 -5.584 25.318 1.00 77.44 92 LYS A N 1
ATOM 774 C CA . LYS A 1 92 ? -3.080 -6.417 24.617 1.00 77.44 92 LYS A CA 1
ATOM 775 C C . LYS A 1 92 ? -2.700 -6.577 23.156 1.00 77.44 92 LYS A C 1
ATOM 777 O O . LYS A 1 92 ? -2.114 -5.713 22.511 1.00 77.44 92 LYS A O 1
ATOM 782 N N . LYS A 1 93 ? -3.131 -7.688 22.555 1.00 71.44 93 LYS A N 1
ATOM 783 C CA . LYS A 1 93 ? -3.059 -7.819 21.096 1.00 71.44 93 LYS A CA 1
ATOM 784 C C . LYS A 1 93 ? -4.087 -6.880 20.475 1.00 71.44 93 LYS A C 1
ATOM 786 O O . LYS A 1 93 ? -5.253 -6.888 20.855 1.00 71.44 93 LYS A O 1
ATOM 791 N N . HIS A 1 94 ? -3.678 -6.160 19.436 1.00 63.09 94 HIS A N 1
ATOM 792 C CA . HIS A 1 94 ? -4.527 -5.224 18.692 1.00 63.09 94 HIS A CA 1
ATOM 793 C C . HIS A 1 94 ? -5.897 -5.801 18.281 1.00 63.09 94 HIS A C 1
ATOM 795 O O . HIS A 1 94 ? -6.920 -5.139 18.419 1.00 63.09 94 HIS A O 1
ATOM 801 N N . LYS A 1 95 ? -5.954 -7.072 17.859 1.00 65.12 95 LYS A N 1
ATOM 802 C CA . LYS A 1 95 ? -7.221 -7.750 17.521 1.00 65.12 95 LYS A CA 1
ATOM 803 C C . LYS A 1 95 ? -8.184 -7.898 18.710 1.00 65.12 95 LYS A C 1
ATOM 805 O O . LYS A 1 95 ? -9.394 -7.877 18.512 1.00 65.12 95 LYS A O 1
ATOM 810 N N . ASP A 1 96 ? -7.645 -8.075 19.913 1.00 72.38 96 ASP A N 1
ATOM 811 C CA . ASP A 1 96 ? -8.419 -8.302 21.131 1.00 72.38 96 ASP A CA 1
ATOM 812 C C . ASP A 1 96 ? -8.933 -6.950 21.644 1.00 72.38 96 ASP A C 1
ATOM 814 O O . ASP A 1 96 ? -10.111 -6.830 21.962 1.00 72.38 96 ASP A O 1
ATOM 818 N N . LEU A 1 97 ? -8.112 -5.895 21.547 1.00 75.75 97 LEU A N 1
ATOM 819 C CA . LEU A 1 97 ? -8.547 -4.515 21.776 1.00 75.75 97 LEU A CA 1
ATOM 820 C C . LEU A 1 97 ? -9.703 -4.107 20.842 1.00 75.75 97 LEU A C 1
ATOM 822 O O . LEU A 1 97 ? -10.704 -3.565 21.302 1.00 75.75 97 LEU A O 1
ATOM 826 N N . LEU A 1 98 ? -9.604 -4.388 19.537 1.00 73.12 98 LEU A N 1
ATOM 827 C CA . LEU A 1 98 ? -10.677 -4.071 18.584 1.00 73.12 98 LEU A CA 1
ATOM 828 C C . LEU A 1 98 ? -11.979 -4.824 18.889 1.00 73.12 98 LEU A C 1
ATOM 830 O O . LEU A 1 98 ? -13.068 -4.300 18.651 1.00 73.12 98 LEU A O 1
ATOM 834 N N . ARG A 1 99 ? -11.879 -6.054 19.408 1.00 71.0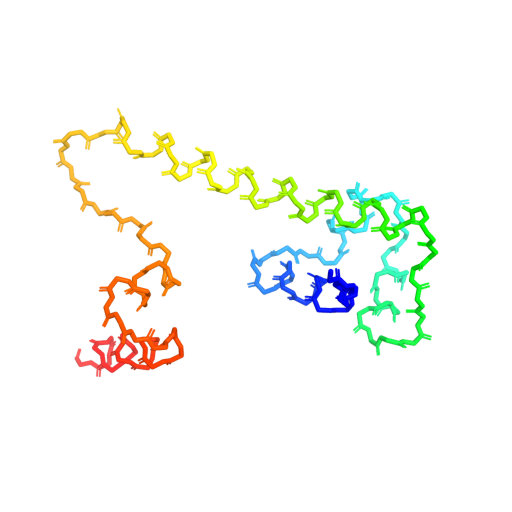0 99 ARG A N 1
ATOM 835 C CA . ARG A 1 99 ? -13.043 -6.832 19.841 1.00 71.00 99 ARG A CA 1
ATOM 836 C C . ARG A 1 99 ? -13.711 -6.188 21.053 1.00 71.00 99 ARG A C 1
ATOM 838 O O . ARG A 1 99 ? -14.932 -6.061 21.050 1.00 71.00 99 ARG A O 1
ATOM 845 N N . ASP A 1 100 ? -12.914 -5.778 22.034 1.00 75.62 100 ASP A N 1
ATOM 846 C CA . ASP A 1 100 ? -13.389 -5.132 23.258 1.00 75.62 100 ASP A CA 1
ATOM 847 C C . ASP A 1 100 ? -14.099 -3.806 22.919 1.00 75.62 100 ASP A C 1
ATOM 849 O O . ASP A 1 100 ? -15.237 -3.601 23.328 1.00 75.62 100 ASP A O 1
ATOM 853 N N . ILE A 1 101 ? -13.508 -2.956 22.068 1.00 68.31 101 ILE A N 1
ATOM 854 C CA . ILE A 1 101 ? -14.122 -1.687 21.620 1.00 68.31 101 ILE A CA 1
ATOM 855 C C . ILE A 1 101 ? -15.477 -1.924 20.937 1.00 68.31 101 ILE A C 1
ATOM 857 O O . ILE A 1 101 ? -16.449 -1.215 21.197 1.00 68.31 101 ILE A O 1
ATOM 861 N N . LYS A 1 102 ? -15.570 -2.950 20.082 1.00 66.44 102 LYS A N 1
ATOM 862 C CA . LYS A 1 102 ? -16.804 -3.274 19.354 1.00 66.44 102 LYS A CA 1
ATOM 863 C C . LYS A 1 102 ? -17.942 -3.719 20.281 1.00 66.44 102 LYS A C 1
ATOM 865 O O . LYS A 1 102 ? -19.103 -3.521 19.935 1.00 66.44 102 LYS A O 1
ATOM 870 N N . GLN A 1 103 ? -17.632 -4.311 21.436 1.00 61.22 103 GLN A N 1
ATOM 871 C CA . GLN A 1 103 ? -18.650 -4.690 22.422 1.00 61.22 103 GLN A CA 1
ATOM 872 C C . GLN A 1 103 ? -19.285 -3.474 23.107 1.00 61.22 103 GLN A C 1
ATOM 874 O O . GLN A 1 103 ? -20.457 -3.543 23.459 1.00 61.22 103 GLN A O 1
ATOM 879 N N . TYR A 1 104 ? -18.563 -2.358 23.236 1.00 56.50 104 TYR A N 1
ATOM 880 C CA . TYR A 1 104 ? -19.082 -1.138 23.864 1.00 56.50 104 TYR A CA 1
ATOM 881 C C . TYR A 1 104 ? -19.935 -0.262 22.934 1.00 56.50 104 TYR A C 1
ATOM 883 O O . TYR A 1 104 ? -20.737 0.518 23.429 1.00 56.50 104 TYR A O 1
ATOM 891 N N . SER A 1 105 ? -19.816 -0.385 21.604 1.00 53.47 105 SER A N 1
ATOM 892 C CA . SER A 1 105 ? -20.613 0.425 20.658 1.00 53.47 105 SER A CA 1
ATOM 893 C C . SER A 1 105 ? -21.989 -0.172 20.313 1.00 53.47 105 SER A C 1
ATOM 895 O O . SER A 1 105 ? -22.700 0.385 19.478 1.00 53.47 105 SER A O 1
ATOM 897 N N . LEU A 1 106 ? -22.326 -1.336 20.873 1.00 48.19 106 LEU A N 1
ATOM 898 C CA . LEU A 1 106 ? -23.571 -2.078 20.626 1.00 48.19 106 LEU A CA 1
ATOM 899 C C . LEU A 1 106 ? -24.467 -2.164 21.878 1.00 48.19 106 LEU A C 1
ATOM 901 O O . LEU A 1 106 ? -25.389 -2.979 21.900 1.00 48.19 106 LEU A O 1
ATOM 905 N N . GLY A 1 107 ? -24.174 -1.360 22.905 1.00 42.31 107 GLY A N 1
ATOM 906 C CA . GLY A 1 107 ? -24.979 -1.207 24.121 1.00 42.31 107 GLY A CA 1
ATOM 907 C C . GLY A 1 107 ? -25.843 0.041 24.082 1.00 42.31 107 GLY A C 1
ATOM 908 O O . GLY A 1 107 ? -25.348 1.068 23.569 1.00 42.31 107 GLY A O 1
#

Sequence (107 aa):
MRRNHSKLLLDLTRNGMSMYQIAEQIGVHFTTIYEWRRGHHKPNEQNRAKLNKFYKEYWEEQEEMNTQAQTTNENETVVYLDSRLVAEMADKKHKDLLRDIKQYSLG

Organism: Streptococcus pasteurianus (strain ATCC 43144 / JCM 5346 / CCUG 46074 / CDC 1723-81) (NCBI:txid981540)